Protein AF-A0A378UXZ5-F1 (afdb_monomer)

Secondary structure (DSSP, 8-state):
--------------------------TT---TT----HHHHHHHHHHHHH-SEEE-TTT--EEEEEEEETTEEEEEEHHHHHTT---EEEEHHHHHHHHHHHHHHSEEEHHHHHHTS--TTHHHHHHHHTTSTTEEEEEETTEEEEEPP--

Structure (mmCIF, N/CA/C/O backbone):
data_AF-A0A378UXZ5-F1
#
_entry.id   AF-A0A378UXZ5-F1
#
loop_
_atom_site.group_PDB
_atom_site.id
_atom_site.type_symbol
_atom_site.label_atom_id
_atom_site.label_alt_id
_atom_site.label_comp_id
_atom_site.label_asym_id
_atom_site.label_entity_id
_atom_site.label_seq_id
_atom_site.pdbx_PDB_ins_code
_atom_site.Cartn_x
_atom_site.Cartn_y
_atom_site.Cartn_z
_atom_site.occupancy
_atom_site.B_iso_or_equiv
_atom_site.auth_seq_id
_atom_site.auth_comp_id
_atom_site.auth_asym_id
_atom_site.auth_atom_id
_atom_site.pdbx_PDB_model_num
ATOM 1 N N . MET A 1 1 ? 65.016 -11.434 42.646 1.00 38.84 1 MET A N 1
ATOM 2 C CA . MET A 1 1 ? 63.703 -10.794 42.417 1.00 38.84 1 MET A CA 1
ATOM 3 C C . MET A 1 1 ? 62.681 -11.899 42.160 1.00 38.84 1 MET A C 1
ATOM 5 O O . MET A 1 1 ? 63.028 -12.834 41.453 1.00 38.84 1 MET A O 1
ATOM 9 N N . ALA A 1 2 ? 61.540 -11.830 42.860 1.00 32.22 2 ALA A N 1
ATOM 10 C CA . ALA A 1 2 ? 60.464 -12.829 43.066 1.00 32.22 2 ALA A CA 1
ATOM 11 C C . ALA A 1 2 ? 59.962 -13.537 41.780 1.00 32.22 2 ALA A C 1
ATOM 13 O O . ALA A 1 2 ? 59.983 -12.911 40.729 1.00 32.22 2 ALA A O 1
ATOM 14 N N . SER A 1 3 ? 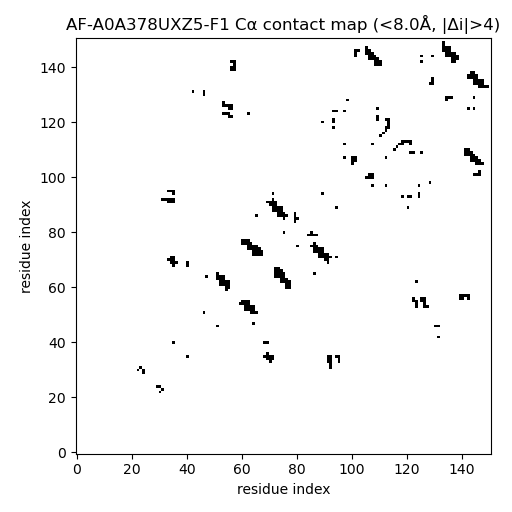59.655 -14.846 41.726 1.00 32.22 3 SER A N 1
ATOM 15 C CA . SER A 1 3 ? 58.693 -15.737 42.438 1.00 32.22 3 SER A CA 1
ATOM 16 C C . SER A 1 3 ? 57.228 -15.634 41.967 1.00 32.22 3 SER A C 1
ATOM 18 O O . SER A 1 3 ? 56.607 -14.602 42.195 1.00 32.22 3 SER A O 1
ATOM 20 N N . ALA A 1 4 ? 56.702 -16.720 41.369 1.00 36.97 4 ALA A N 1
ATOM 21 C CA . ALA A 1 4 ? 55.302 -17.216 41.377 1.00 36.97 4 ALA A CA 1
ATOM 22 C C . ALA A 1 4 ? 55.242 -18.495 40.492 1.00 36.97 4 ALA A C 1
ATOM 24 O O . ALA A 1 4 ? 55.629 -18.430 39.331 1.00 36.97 4 ALA A O 1
ATOM 25 N N . ILE A 1 5 ? 55.085 -19.728 41.000 1.00 39.22 5 ILE A N 1
ATOM 26 C CA . ILE A 1 5 ? 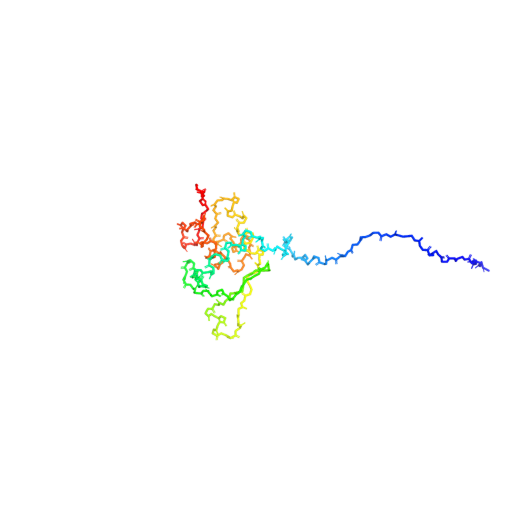53.935 -20.436 41.618 1.00 39.22 5 ILE A CA 1
ATOM 27 C C . ILE A 1 5 ? 52.899 -20.967 40.601 1.00 39.22 5 ILE A C 1
ATOM 29 O O . ILE A 1 5 ? 52.253 -20.216 39.881 1.00 39.22 5 ILE A O 1
ATOM 33 N N . LEU A 1 6 ? 52.762 -22.301 40.622 1.00 38.47 6 LEU A N 1
ATOM 34 C CA . LEU A 1 6 ? 51.744 -23.169 40.017 1.00 38.47 6 LEU A CA 1
ATOM 35 C C . LEU A 1 6 ? 50.317 -22.843 40.478 1.00 38.47 6 LEU A C 1
ATOM 37 O O . LEU A 1 6 ? 50.092 -22.715 41.679 1.00 38.47 6 LEU A O 1
ATOM 41 N N . SER A 1 7 ? 49.352 -22.853 39.554 1.00 33.72 7 SER A N 1
ATOM 42 C CA . SER A 1 7 ? 47.960 -23.356 39.695 1.00 33.72 7 SER A CA 1
ATOM 43 C C . SER A 1 7 ? 47.226 -23.003 38.392 1.00 33.72 7 SER A C 1
ATOM 45 O O . SER A 1 7 ? 47.289 -21.872 37.936 1.00 33.72 7 SER A O 1
ATOM 47 N N . GLY A 1 8 ? 46.712 -23.952 37.615 1.00 29.47 8 GLY A N 1
ATOM 48 C CA . GLY A 1 8 ? 45.477 -24.677 37.904 1.00 29.47 8 GLY A CA 1
ATOM 49 C C . GLY A 1 8 ? 44.391 -24.130 36.972 1.00 29.47 8 GLY A C 1
ATOM 50 O O . GLY A 1 8 ? 43.828 -23.077 37.246 1.00 29.47 8 GLY A O 1
ATOM 51 N N . TRP A 1 9 ? 44.150 -24.804 35.844 1.00 26.59 9 TRP A N 1
ATOM 52 C CA . TRP A 1 9 ? 42.975 -24.546 35.007 1.00 26.59 9 TRP A CA 1
ATOM 53 C C . TRP A 1 9 ? 41.735 -25.048 35.756 1.00 26.59 9 TRP A C 1
ATOM 55 O O . TRP A 1 9 ? 41.743 -26.209 36.168 1.00 26.59 9 TRP A O 1
ATOM 65 N N . PRO A 1 10 ? 40.679 -24.241 35.934 1.00 32.25 10 PRO A N 1
ATOM 66 C CA . PRO A 1 10 ? 39.370 -24.772 36.254 1.00 32.25 10 PRO A CA 1
ATOM 67 C C . PRO A 1 10 ? 38.644 -25.112 34.947 1.00 32.25 10 PRO A C 1
ATOM 69 O O . PRO A 1 10 ? 38.293 -24.223 34.169 1.00 32.25 10 PRO A O 1
ATOM 72 N N . GLU A 1 11 ? 38.438 -26.408 34.717 1.00 40.94 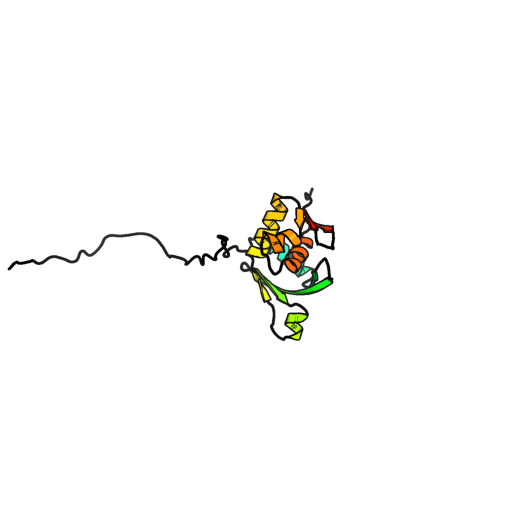11 GLU A N 1
ATOM 73 C CA . GLU A 1 11 ? 37.274 -26.895 33.977 1.00 40.94 11 GLU A CA 1
ATOM 74 C C . GLU A 1 11 ? 36.001 -26.579 34.783 1.00 40.94 11 GLU A C 1
ATOM 76 O O . GLU A 1 11 ? 35.989 -26.655 36.011 1.00 40.94 11 GLU A O 1
ATOM 81 N N . ASP A 1 12 ? 34.956 -26.227 34.034 1.00 38.94 12 ASP A N 1
ATOM 82 C CA . ASP A 1 12 ? 33.545 -26.090 34.401 1.00 38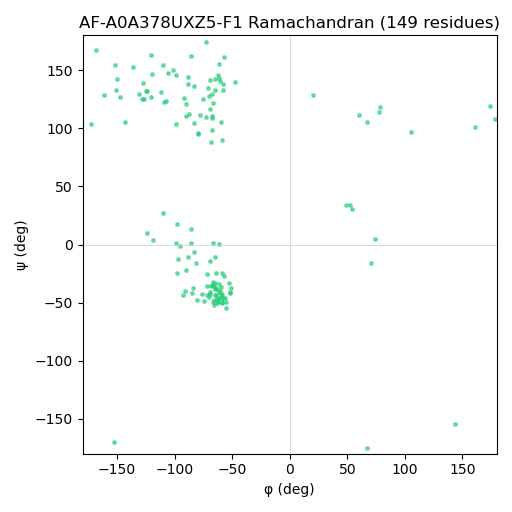.94 12 ASP A CA 1
ATOM 83 C C . ASP A 1 12 ? 33.123 -24.978 35.375 1.00 38.94 12 ASP A C 1
ATOM 85 O O . ASP A 1 12 ? 33.226 -25.102 36.592 1.00 38.94 12 ASP A O 1
ATOM 89 N N . SER A 1 13 ? 32.488 -23.929 34.820 1.00 36.28 13 SER A N 1
ATOM 90 C CA . SER A 1 13 ? 31.234 -23.340 35.343 1.00 36.28 13 SER A CA 1
ATOM 91 C C . SER A 1 13 ? 30.644 -22.274 34.395 1.00 36.28 13 SER A C 1
ATOM 93 O O . SER A 1 13 ? 31.128 -21.152 34.311 1.00 36.28 13 SER A O 1
ATOM 95 N N . GLN A 1 14 ? 29.587 -22.684 33.686 1.00 39.88 14 GLN A N 1
ATOM 96 C CA . GLN A 1 14 ? 28.424 -21.943 33.156 1.00 39.88 14 GLN A CA 1
ATOM 97 C C . GLN A 1 14 ? 28.469 -20.404 32.972 1.00 39.88 14 GLN A C 1
ATOM 99 O O . GLN A 1 14 ? 28.525 -19.654 33.944 1.00 39.88 14 GLN A O 1
ATOM 104 N N . CYS A 1 15 ? 28.109 -19.932 31.769 1.00 26.25 15 CYS A N 1
ATOM 105 C CA . CYS A 1 15 ? 27.228 -18.762 31.644 1.00 26.25 15 CYS A CA 1
ATOM 106 C C . CYS A 1 15 ? 26.367 -18.776 30.368 1.00 26.25 15 CYS A C 1
ATOM 108 O O . CYS A 1 15 ? 26.802 -19.074 29.259 1.00 26.25 15 CYS A O 1
ATOM 110 N N . HIS A 1 16 ? 25.092 -18.496 30.620 1.00 27.94 16 HIS A N 1
ATOM 111 C CA . HIS A 1 16 ? 23.969 -18.327 29.713 1.00 27.94 16 HIS A CA 1
ATOM 112 C C . HIS A 1 16 ? 24.207 -17.236 28.652 1.00 27.94 16 HIS A C 1
ATOM 114 O O . HIS A 1 16 ? 24.999 -16.324 28.865 1.00 27.94 16 HIS A O 1
ATOM 120 N N . SER A 1 17 ? 23.397 -17.319 27.589 1.00 35.84 17 SER A N 1
ATOM 121 C CA . SER A 1 17 ? 22.864 -16.200 26.790 1.00 35.84 17 SER A CA 1
ATOM 122 C C . SER A 1 17 ? 23.855 -15.268 26.079 1.00 35.84 17 SER A C 1
ATOM 124 O O . SER A 1 17 ? 24.519 -14.441 26.686 1.00 35.84 17 SER A O 1
ATOM 126 N N . ASP A 1 18 ? 23.871 -15.336 24.748 1.00 28.75 18 ASP A N 1
ATOM 127 C CA . ASP A 1 18 ? 23.322 -14.268 23.897 1.00 28.75 18 ASP A CA 1
ATOM 128 C C . ASP A 1 18 ? 23.885 -14.399 22.487 1.00 28.75 18 ASP A C 1
ATOM 130 O O . ASP A 1 18 ? 24.998 -13.979 22.159 1.00 28.75 18 ASP A O 1
ATOM 134 N N . ARG A 1 19 ? 23.061 -14.960 21.601 1.00 31.98 19 ARG A N 1
ATOM 135 C CA . ARG A 1 19 ? 23.267 -14.847 20.163 1.00 31.98 19 ARG A CA 1
ATOM 136 C C . ARG A 1 19 ? 23.022 -13.373 19.822 1.00 31.98 19 ARG A C 1
ATOM 138 O O . ARG A 1 19 ? 21.891 -12.983 19.554 1.00 31.98 19 ARG A O 1
ATOM 145 N N . LYS A 1 20 ? 24.069 -12.540 19.903 1.00 29.02 20 LYS A N 1
ATOM 146 C CA . LYS A 1 20 ? 24.048 -11.131 19.483 1.00 29.02 20 LYS A CA 1
ATOM 147 C C . LYS A 1 20 ? 23.683 -11.070 18.004 1.00 29.02 20 LYS A C 1
ATOM 149 O O . LYS A 1 20 ? 24.547 -11.097 17.134 1.00 29.02 20 LYS A O 1
ATOM 154 N N . VAL A 1 21 ? 22.388 -10.986 17.721 1.00 32.16 21 VAL A N 1
ATOM 155 C CA . VAL A 1 21 ? 21.901 -10.552 16.422 1.00 32.16 21 VAL A CA 1
ATOM 156 C C . VAL A 1 21 ? 22.286 -9.086 16.323 1.00 32.16 21 VAL A C 1
ATOM 158 O O . VAL A 1 21 ? 21.755 -8.254 17.056 1.00 32.16 21 VAL A O 1
ATOM 161 N N . TRP A 1 22 ? 23.229 -8.759 15.447 1.00 32.59 22 TRP A N 1
ATOM 162 C CA . TRP A 1 22 ? 23.585 -7.374 15.179 1.00 32.59 22 TRP A CA 1
ATOM 163 C C . TRP A 1 22 ? 22.332 -6.648 14.674 1.00 32.59 22 TRP A C 1
ATOM 165 O O . TRP A 1 22 ? 21.825 -6.894 13.579 1.00 32.59 22 TRP A O 1
ATOM 175 N N . ALA A 1 23 ? 21.736 -5.824 15.532 1.00 34.69 23 ALA A N 1
ATOM 176 C CA . ALA A 1 23 ? 20.766 -4.836 15.110 1.00 34.69 23 ALA A CA 1
ATOM 177 C C . ALA A 1 23 ? 21.564 -3.745 14.401 1.00 34.69 23 ALA A C 1
ATOM 179 O O . ALA A 1 23 ? 22.354 -3.042 15.028 1.00 34.69 23 ALA A O 1
ATOM 180 N N . VAL A 1 24 ? 21.412 -3.659 13.082 1.00 38.91 24 VAL A N 1
ATOM 181 C CA . VAL A 1 24 ? 21.938 -2.534 12.316 1.00 38.91 24 VAL A CA 1
ATOM 182 C C . VAL A 1 24 ? 21.124 -1.310 12.729 1.00 38.91 24 VAL A C 1
ATOM 184 O O . VAL A 1 24 ? 19.989 -1.128 12.297 1.00 38.91 24 VAL A O 1
ATOM 187 N N . THR A 1 25 ? 21.674 -0.507 13.634 1.00 36.00 25 THR A N 1
ATOM 188 C CA . THR A 1 25 ? 21.099 0.771 14.044 1.00 36.00 25 THR A CA 1
ATOM 189 C C . THR A 1 25 ? 21.518 1.834 13.031 1.00 36.00 25 THR A C 1
ATOM 191 O O . THR A 1 25 ? 22.664 2.280 12.997 1.00 36.00 25 THR A O 1
ATOM 194 N N . HIS A 1 26 ? 20.589 2.230 12.159 1.00 47.31 26 HIS A N 1
ATOM 195 C CA . HIS A 1 26 ? 20.755 3.416 11.321 1.00 47.31 26 HIS A CA 1
ATOM 196 C C . HIS A 1 26 ? 20.295 4.682 12.070 1.00 47.31 26 HIS A C 1
ATOM 198 O O . HIS A 1 26 ? 19.624 4.625 13.099 1.00 47.31 26 HIS A O 1
ATOM 204 N N . ARG A 1 27 ? 20.737 5.835 11.557 1.00 41.12 27 ARG A N 1
ATOM 205 C CA . ARG A 1 27 ? 20.872 7.154 12.211 1.00 41.12 27 ARG A CA 1
ATOM 206 C C . ARG A 1 27 ? 19.581 7.805 12.749 1.00 41.12 27 ARG A C 1
ATOM 208 O O . ARG A 1 27 ? 19.662 8.910 13.270 1.00 41.12 27 ARG A O 1
ATOM 215 N N . ASP A 1 28 ? 18.423 7.165 12.617 1.00 51.81 28 ASP A N 1
ATOM 216 C CA . ASP A 1 28 ? 17.105 7.682 13.011 1.00 51.81 28 ASP A CA 1
ATOM 217 C C . ASP A 1 28 ? 16.394 6.847 14.094 1.00 51.81 28 ASP A C 1
ATOM 219 O O . ASP A 1 28 ? 15.260 7.154 14.452 1.00 51.81 28 ASP A O 1
ATOM 223 N N . GLY A 1 29 ? 17.046 5.808 14.630 1.00 46.84 29 GLY A N 1
ATOM 224 C CA . GLY A 1 29 ? 16.532 5.028 15.762 1.00 46.84 29 GLY A CA 1
ATOM 225 C C . GLY A 1 29 ? 15.375 4.079 15.432 1.00 46.84 29 GLY A C 1
ATOM 226 O O . GLY A 1 29 ? 14.851 3.440 16.342 1.00 46.84 29 GLY A O 1
ATOM 227 N N . ARG A 1 30 ? 14.983 3.941 14.158 1.00 54.00 30 ARG A N 1
ATOM 228 C CA . ARG A 1 30 ? 13.916 3.013 13.760 1.00 54.00 30 ARG A CA 1
ATOM 229 C C . ARG A 1 30 ? 14.453 1.600 13.587 1.00 54.00 30 ARG A C 1
ATOM 231 O O . ARG A 1 30 ? 15.513 1.382 13.004 1.00 54.00 30 ARG A O 1
ATOM 238 N N . ASN A 1 31 ? 13.712 0.621 14.098 1.00 53.97 31 ASN A N 1
ATOM 239 C CA . ASN A 1 31 ? 14.043 -0.785 13.924 1.00 53.97 31 ASN A CA 1
ATOM 240 C C . ASN A 1 31 ? 13.597 -1.246 12.527 1.00 53.97 31 ASN A C 1
ATOM 242 O O . ASN A 1 31 ? 12.452 -1.629 12.318 1.00 53.97 31 ASN A O 1
ATOM 246 N N . TYR A 1 32 ? 14.519 -1.221 11.564 1.00 59.84 32 TYR A N 1
ATOM 247 C CA . TYR A 1 32 ? 14.295 -1.667 10.181 1.00 59.84 32 TYR A CA 1
ATOM 248 C C . TYR A 1 32 ? 14.043 -3.180 10.037 1.00 59.84 32 TYR A C 1
ATOM 250 O O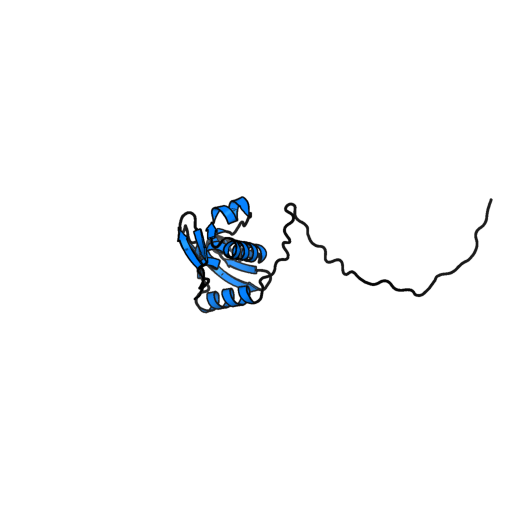 . TYR A 1 32 ? 13.885 -3.657 8.917 1.00 59.84 32 TYR A O 1
ATOM 258 N N . LYS A 1 33 ? 14.014 -3.935 11.145 1.00 67.88 33 LYS A N 1
ATOM 259 C CA . LYS A 1 33 ? 13.654 -5.361 11.178 1.00 67.88 33 LYS A CA 1
ATOM 260 C C . LYS A 1 33 ? 12.149 -5.611 11.290 1.00 67.88 33 LYS A C 1
ATOM 262 O O . LYS A 1 33 ? 11.766 -6.721 11.633 1.00 67.88 33 LYS A O 1
ATOM 267 N N . ALA A 1 34 ? 11.308 -4.599 11.086 1.00 85.50 34 ALA A N 1
ATOM 268 C CA . ALA A 1 34 ? 9.874 -4.839 11.029 1.00 85.50 34 ALA A CA 1
ATOM 269 C C . ALA A 1 34 ? 9.574 -5.848 9.913 1.00 85.50 34 ALA A C 1
ATOM 271 O O . ALA A 1 34 ? 10.101 -5.724 8.805 1.00 85.50 34 ALA A O 1
ATOM 272 N N . GLU A 1 35 ? 8.748 -6.832 10.238 1.00 94.75 35 GLU A N 1
ATOM 273 C CA . GLU A 1 35 ? 8.234 -7.836 9.316 1.00 94.75 35 GLU A CA 1
ATOM 274 C C . GLU A 1 35 ? 6.742 -7.588 9.106 1.00 94.75 35 GLU A C 1
ATOM 276 O O . GLU A 1 35 ? 6.080 -7.013 9.971 1.00 94.75 35 GLU A O 1
ATOM 281 N N . LEU A 1 36 ? 6.215 -8.018 7.962 1.00 96.19 36 LEU A N 1
ATOM 282 C CA . LEU A 1 36 ? 4.772 -8.110 7.783 1.00 96.19 36 LEU A CA 1
ATOM 283 C C . LEU A 1 36 ? 4.243 -9.204 8.718 1.00 96.19 36 LEU A C 1
ATOM 285 O O . LEU A 1 36 ? 4.696 -10.356 8.664 1.00 96.19 36 LEU A O 1
ATOM 289 N N . ASP A 1 37 ? 3.318 -8.820 9.593 1.00 95.88 37 ASP A N 1
ATOM 290 C CA . ASP A 1 37 ? 2.585 -9.762 10.426 1.00 95.88 37 ASP A CA 1
ATOM 291 C C . ASP A 1 37 ? 1.566 -10.550 9.591 1.00 95.88 37 ASP A C 1
ATOM 293 O O . ASP A 1 37 ? 1.405 -10.337 8.386 1.00 95.88 37 ASP A O 1
ATOM 297 N N . ASP A 1 38 ? 0.919 -11.524 10.224 1.00 97.38 38 ASP A N 1
ATOM 298 C CA . ASP A 1 38 ? 0.018 -12.430 9.515 1.00 97.38 38 ASP A CA 1
ATOM 299 C C . ASP A 1 38 ? -1.226 -11.696 8.974 1.00 97.38 38 ASP A C 1
ATOM 301 O O . ASP A 1 38 ? -1.678 -12.030 7.882 1.00 97.38 38 ASP A O 1
ATOM 305 N N . ASP A 1 39 ? -1.709 -10.647 9.658 1.00 96.44 39 ASP A N 1
ATOM 306 C CA . ASP A 1 39 ? -2.835 -9.814 9.195 1.00 96.44 39 ASP A CA 1
ATOM 307 C C . ASP A 1 39 ? -2.471 -9.029 7.925 1.00 96.44 39 ASP A C 1
ATOM 309 O O . ASP A 1 39 ? -3.186 -9.085 6.922 1.00 96.44 39 ASP A O 1
ATOM 313 N N . LEU A 1 40 ? -1.322 -8.343 7.909 1.00 97.44 40 LEU A N 1
ATOM 314 C CA . LEU A 1 40 ? -0.863 -7.622 6.720 1.00 97.44 40 LEU A CA 1
ATOM 315 C C . LEU A 1 40 ? -0.559 -8.567 5.554 1.00 97.44 40 LEU A C 1
ATOM 317 O O . LEU A 1 40 ? -0.852 -8.229 4.405 1.00 97.44 40 LEU A O 1
ATOM 321 N N . LEU A 1 41 ? 0.014 -9.743 5.825 1.00 97.50 41 LEU A N 1
ATOM 322 C CA . LEU A 1 41 ? 0.247 -10.755 4.795 1.00 97.50 41 LEU A CA 1
ATOM 323 C C . LEU A 1 41 ? -1.061 -11.277 4.202 1.00 97.50 41 LEU A C 1
ATOM 325 O O . LEU A 1 41 ? -1.148 -11.414 2.981 1.00 97.50 41 LEU A O 1
ATOM 329 N N . GLU A 1 42 ? -2.070 -11.550 5.028 1.00 97.25 42 GLU A N 1
ATOM 330 C CA . GLU A 1 42 ? -3.387 -11.994 4.569 1.00 97.25 42 GLU A CA 1
ATOM 331 C C . GLU A 1 42 ? -4.049 -10.921 3.699 1.00 97.25 42 GLU A C 1
ATOM 333 O O . GLU A 1 42 ? -4.444 -11.204 2.569 1.00 97.25 42 GLU A O 1
ATOM 338 N N . ARG A 1 43 ? -4.046 -9.658 4.139 1.00 97.19 43 ARG A N 1
ATOM 339 C CA . ARG A 1 43 ? -4.584 -8.533 3.354 1.00 97.19 43 ARG A CA 1
ATOM 340 C C . ARG A 1 43 ? -3.897 -8.376 1.999 1.00 97.19 43 ARG A C 1
ATOM 342 O O . ARG A 1 43 ? -4.568 -8.215 0.984 1.00 97.19 43 ARG A O 1
ATOM 349 N N . ILE A 1 44 ? -2.564 -8.433 1.962 1.00 97.25 44 ILE A N 1
ATOM 350 C CA . ILE A 1 44 ? -1.802 -8.352 0.703 1.00 97.25 44 ILE A CA 1
ATOM 351 C C . ILE A 1 44 ? -2.082 -9.573 -0.180 1.00 97.25 44 ILE A C 1
ATOM 353 O O . ILE A 1 44 ? -2.180 -9.435 -1.399 1.00 97.25 44 ILE A O 1
ATOM 357 N N . THR A 1 45 ? -2.265 -10.750 0.421 1.00 97.44 45 THR A N 1
ATOM 358 C CA . THR A 1 45 ? -2.648 -11.968 -0.299 1.00 97.44 45 THR A CA 1
ATOM 359 C C . THR A 1 45 ? -4.003 -11.812 -0.981 1.00 97.44 45 THR A C 1
ATOM 361 O O . THR A 1 45 ? -4.108 -12.143 -2.160 1.00 97.44 45 THR A O 1
ATOM 364 N N . GLU A 1 46 ? -5.015 -11.282 -0.291 1.00 95.56 46 GLU A N 1
ATOM 365 C CA . GLU A 1 46 ? -6.334 -11.037 -0.890 1.00 95.56 46 GLU A CA 1
ATOM 366 C C . GLU A 1 46 ? -6.265 -10.040 -2.053 1.00 95.56 46 GLU A C 1
ATOM 368 O O . GLU A 1 46 ? -6.830 -10.301 -3.110 1.00 95.56 46 GLU A O 1
ATOM 373 N N . ILE A 1 47 ? -5.479 -8.964 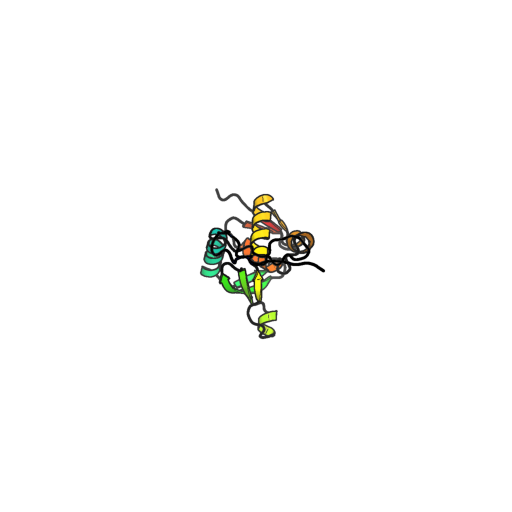-1.930 1.00 93.69 47 ILE A N 1
ATOM 374 C CA . ILE A 1 47 ? -5.281 -8.008 -3.034 1.00 93.69 47 ILE A CA 1
ATOM 375 C C . ILE A 1 47 ? -4.695 -8.700 -4.271 1.00 93.69 47 ILE A C 1
ATOM 377 O O . ILE A 1 47 ? -5.202 -8.544 -5.381 1.00 93.69 47 ILE A O 1
ATOM 381 N N . VAL A 1 48 ? -3.613 -9.464 -4.089 1.00 93.12 48 VAL A N 1
ATOM 382 C CA . VAL A 1 48 ? -2.871 -10.077 -5.202 1.00 93.12 48 VAL A CA 1
ATOM 383 C C . VAL A 1 48 ? -3.651 -11.224 -5.854 1.00 93.12 48 VAL A C 1
ATOM 385 O O . VAL A 1 48 ? -3.442 -11.492 -7.037 1.00 93.12 48 VAL A O 1
ATOM 388 N N . LYS A 1 49 ? -4.565 -11.884 -5.127 1.00 89.75 49 LYS A N 1
ATOM 389 C CA . LYS A 1 49 ? -5.483 -12.879 -5.710 1.00 89.75 49 LYS A CA 1
ATOM 390 C C . LYS A 1 49 ? -6.373 -12.270 -6.793 1.00 89.75 49 LYS A C 1
ATOM 392 O O . LYS A 1 49 ? -6.598 -12.922 -7.812 1.00 89.75 49 LYS A O 1
ATOM 397 N N . ASP A 1 50 ? -6.848 -11.047 -6.575 1.00 83.38 50 ASP A N 1
ATOM 398 C CA . ASP A 1 50 ? -7.759 -10.363 -7.493 1.00 83.38 50 ASP A CA 1
ATOM 399 C C . ASP A 1 50 ? -7.010 -9.634 -8.616 1.00 83.38 50 ASP A C 1
ATOM 401 O O . ASP A 1 50 ? -7.427 -9.675 -9.777 1.00 83.38 50 ASP A O 1
ATOM 405 N N . CYS A 1 51 ? -5.902 -8.959 -8.290 1.00 86.94 51 CYS A N 1
ATOM 406 C CA . CYS A 1 51 ? -5.075 -8.245 -9.260 1.00 86.94 51 CYS A CA 1
ATOM 407 C C . CYS A 1 51 ? -3.666 -7.974 -8.709 1.00 86.94 51 CYS A C 1
ATOM 409 O O . CYS A 1 51 ? -3.496 -7.356 -7.660 1.00 86.94 51 CYS A O 1
ATOM 411 N N . ASP A 1 52 ? -2.629 -8.339 -9.464 1.00 91.75 52 ASP A N 1
ATOM 412 C CA . ASP A 1 52 ? -1.228 -8.048 -9.131 1.00 91.75 52 ASP A CA 1
ATOM 413 C C . ASP A 1 52 ? -0.763 -6.657 -9.612 1.00 91.75 52 ASP A C 1
ATOM 415 O O . ASP A 1 52 ? 0.392 -6.268 -9.412 1.00 91.75 52 ASP A O 1
ATOM 419 N N . VAL A 1 53 ?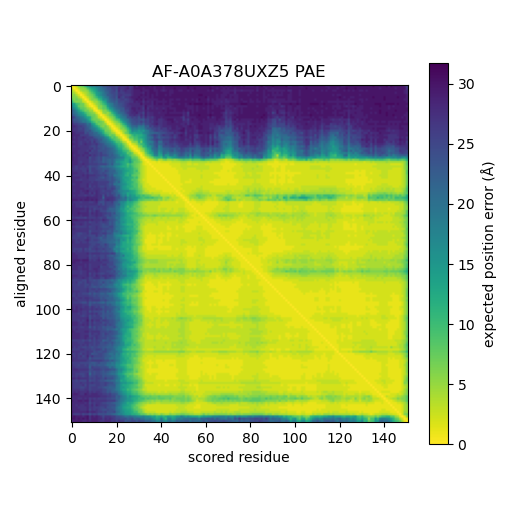 -1.654 -5.880 -10.235 1.00 96.88 53 VAL A N 1
ATOM 420 C CA . VAL A 1 53 ? -1.366 -4.554 -10.793 1.00 96.88 53 VAL A CA 1
ATOM 421 C C . VAL A 1 53 ? -2.026 -3.458 -9.965 1.00 96.88 53 VAL A C 1
ATOM 423 O O . VAL A 1 53 ? -3.246 -3.411 -9.837 1.00 96.88 53 VAL A O 1
ATOM 426 N N . ILE A 1 54 ? -1.216 -2.520 -9.467 1.00 96.25 54 ILE A N 1
ATOM 427 C CA . ILE A 1 54 ? -1.667 -1.366 -8.683 1.00 96.25 54 ILE A CA 1
ATOM 428 C C . ILE A 1 54 ? -1.140 -0.069 -9.300 1.00 96.25 54 ILE A C 1
ATOM 430 O O . ILE A 1 54 ? 0.067 0.146 -9.451 1.00 96.25 54 ILE A O 1
ATOM 434 N N . GLU A 1 55 ? -2.040 0.858 -9.604 1.00 97.12 55 GLU A N 1
ATOM 435 C CA . GLU A 1 55 ? -1.678 2.204 -10.043 1.00 97.12 55 GLU A CA 1
ATOM 436 C C . GLU A 1 55 ? -1.499 3.154 -8.856 1.00 97.12 55 GLU A C 1
ATOM 438 O O . GLU A 1 55 ? -2.304 3.179 -7.925 1.00 97.12 55 GLU A O 1
ATOM 443 N N . THR A 1 56 ? -0.472 4.007 -8.897 1.00 96.19 56 THR A N 1
ATOM 444 C CA . THR A 1 56 ? -0.346 5.086 -7.909 1.00 96.19 56 THR A CA 1
ATOM 445 C C . THR A 1 56 ? -1.538 6.040 -7.977 1.00 96.19 56 THR A C 1
ATOM 447 O O . THR A 1 56 ? -2.012 6.408 -9.051 1.00 96.19 56 THR A O 1
ATOM 450 N N . LEU A 1 57 ? -1.980 6.531 -6.820 1.00 96.25 57 LEU A N 1
ATOM 451 C CA . LEU A 1 57 ? -3.207 7.326 -6.719 1.00 96.25 57 LEU A CA 1
ATOM 452 C C . LEU A 1 57 ? -3.140 8.640 -7.517 1.00 96.25 57 LEU A C 1
ATOM 454 O O . LEU A 1 57 ? -4.020 8.919 -8.329 1.00 96.25 57 LEU A O 1
ATOM 458 N N . SER A 1 58 ? -2.065 9.418 -7.348 1.00 91.50 58 SER A N 1
ATOM 459 C CA . SER A 1 58 ? -1.964 10.769 -7.916 1.00 91.50 58 SER A CA 1
ATOM 460 C C . SER A 1 58 ? -1.684 10.808 -9.421 1.00 91.50 58 SER A C 1
ATOM 462 O O . SER A 1 58 ? -2.230 11.646 -10.133 1.00 91.50 58 SER A O 1
ATOM 464 N N . ASN A 1 59 ? -0.780 9.969 -9.927 1.00 91.94 59 ASN A N 1
ATOM 465 C CA . ASN A 1 59 ? -0.295 10.051 -11.312 1.00 91.94 59 ASN A CA 1
ATOM 466 C C . ASN A 1 59 ? -0.471 8.759 -12.110 1.00 91.94 59 ASN A C 1
ATOM 468 O O . ASN A 1 59 ? 0.063 8.683 -13.213 1.00 91.94 59 ASN A O 1
ATOM 472 N N . LYS A 1 60 ? -1.214 7.785 -11.566 1.00 94.94 60 LYS A N 1
ATOM 473 C CA . LYS A 1 60 ? -1.607 6.545 -12.247 1.00 94.94 60 LYS A CA 1
ATOM 474 C C . LYS A 1 60 ? -0.430 5.787 -12.860 1.00 94.94 60 LYS A C 1
ATOM 476 O O . LYS A 1 60 ? -0.539 5.175 -13.911 1.00 94.94 60 LYS A O 1
ATOM 481 N N . ARG A 1 61 ? 0.730 5.840 -12.201 1.00 94.75 61 ARG A N 1
ATOM 482 C CA . ARG A 1 61 ? 1.891 5.046 -12.605 1.00 94.75 61 ARG A CA 1
ATOM 483 C C . ARG A 1 61 ? 1.659 3.609 -12.188 1.00 94.75 61 ARG A C 1
ATOM 485 O O . ARG A 1 61 ? 1.433 3.349 -11.005 1.00 94.75 61 ARG A O 1
ATOM 492 N N . THR A 1 62 ? 1.763 2.704 -13.146 1.00 97.00 62 THR A N 1
ATOM 493 C CA . THR A 1 62 ? 1.554 1.277 -12.931 1.00 97.00 62 THR A CA 1
ATOM 494 C C . THR A 1 62 ? 2.693 0.656 -12.122 1.00 97.00 62 THR A C 1
ATOM 496 O O . THR A 1 62 ? 3.879 0.903 -12.376 1.00 97.00 62 THR A O 1
ATOM 499 N N . ASN A 1 63 ? 2.319 -0.163 -11.142 1.00 97.56 63 ASN A N 1
ATOM 500 C CA . ASN A 1 63 ? 3.202 -1.002 -10.348 1.00 97.56 63 ASN A CA 1
ATOM 501 C C . ASN A 1 63 ? 2.700 -2.445 -10.446 1.00 97.56 63 ASN A C 1
ATOM 503 O O . ASN A 1 63 ? 1.513 -2.683 -10.251 1.00 97.56 63 ASN A O 1
ATOM 507 N N . TRP A 1 64 ? 3.594 -3.389 -10.716 1.00 97.88 64 TRP A N 1
ATOM 508 C CA . TRP A 1 64 ? 3.286 -4.820 -10.730 1.00 97.88 64 TRP A CA 1
ATOM 509 C C . TRP A 1 64 ? 3.912 -5.473 -9.504 1.00 97.88 64 TRP A C 1
ATOM 511 O O . TRP A 1 64 ? 5.125 -5.361 -9.303 1.00 97.88 64 TRP A O 1
ATOM 521 N N . ILE A 1 65 ? 3.103 -6.136 -8.686 1.00 97.75 65 ILE A N 1
ATOM 522 C CA . ILE A 1 65 ? 3.573 -6.932 -7.556 1.00 97.75 65 ILE A CA 1
ATOM 523 C C . ILE A 1 65 ? 4.086 -8.261 -8.108 1.00 97.75 65 ILE A C 1
ATOM 525 O O . ILE A 1 65 ? 3.320 -9.076 -8.602 1.00 97.75 65 ILE A O 1
ATOM 529 N N . ALA A 1 66 ? 5.397 -8.478 -8.033 1.00 96.94 66 ALA A N 1
ATOM 530 C CA . ALA A 1 66 ? 6.021 -9.708 -8.517 1.00 96.94 66 ALA A CA 1
ATOM 531 C C . ALA A 1 66 ? 5.972 -10.831 -7.469 1.00 96.94 66 ALA A C 1
ATOM 533 O O . ALA A 1 66 ? 5.821 -12.001 -7.811 1.00 96.94 66 ALA A O 1
ATOM 534 N N . SER A 1 67 ? 6.142 -10.474 -6.195 1.00 97.44 67 SER A N 1
ATOM 535 C CA . SER A 1 67 ? 6.096 -11.382 -5.047 1.00 97.44 67 SER A CA 1
ATOM 536 C C . SER A 1 67 ? 6.043 -10.582 -3.745 1.00 97.44 67 SER A C 1
ATOM 538 O O . SER A 1 67 ? 6.324 -9.380 -3.730 1.00 97.44 67 SER A O 1
ATOM 540 N N . PHE A 1 68 ? 5.735 -11.244 -2.634 1.00 98.19 68 PHE A N 1
ATOM 541 C CA . PHE A 1 68 ? 5.842 -10.677 -1.292 1.00 98.19 68 PHE A CA 1
ATOM 542 C C . PHE A 1 68 ? 6.111 -11.777 -0.262 1.00 98.19 68 PHE A C 1
ATOM 544 O O . PHE A 1 68 ? 5.781 -12.941 -0.484 1.00 98.19 68 PHE A O 1
ATOM 551 N N . ASP A 1 69 ? 6.739 -11.399 0.846 1.00 96.81 69 ASP A N 1
ATOM 552 C CA . ASP A 1 69 ? 6.978 -12.237 2.022 1.00 96.81 69 ASP A CA 1
ATOM 553 C C . ASP A 1 69 ? 7.073 -11.350 3.279 1.00 96.81 69 ASP A C 1
ATOM 555 O O . ASP A 1 69 ? 6.786 -10.153 3.230 1.00 96.81 69 ASP A O 1
ATOM 559 N N . ARG A 1 70 ? 7.499 -11.910 4.418 1.00 96.69 70 ARG A N 1
ATOM 560 C CA . ARG A 1 70 ? 7.646 -11.158 5.678 1.00 96.69 70 ARG A CA 1
ATOM 561 C C . ARG A 1 70 ? 8.574 -9.944 5.574 1.00 96.69 70 ARG A C 1
ATOM 563 O O . ARG A 1 70 ? 8.389 -8.990 6.322 1.00 96.69 70 ARG A O 1
ATOM 570 N N . ALA A 1 71 ? 9.549 -9.944 4.669 1.00 96.19 71 ALA A N 1
ATOM 571 C CA . ALA A 1 71 ? 10.498 -8.848 4.504 1.00 96.19 71 ALA A CA 1
ATOM 572 C C . ALA A 1 71 ? 9.939 -7.684 3.670 1.00 96.19 71 ALA A C 1
ATOM 574 O O . ALA A 1 71 ? 10.498 -6.581 3.719 1.00 96.19 71 ALA A O 1
ATOM 575 N N . GLY A 1 72 ? 8.848 -7.890 2.927 1.00 97.19 72 GLY A N 1
ATOM 576 C CA . GLY A 1 72 ? 8.148 -6.837 2.197 1.00 97.19 72 GLY A CA 1
ATOM 577 C C . GLY A 1 72 ? 7.594 -7.283 0.847 1.00 97.19 72 GLY A C 1
ATOM 578 O O . GLY A 1 72 ? 7.296 -8.453 0.620 1.00 97.19 72 GLY A O 1
ATOM 579 N N . VAL A 1 73 ? 7.441 -6.317 -0.061 1.00 98.19 73 VAL A N 1
ATOM 580 C CA . VAL A 1 73 ? 6.798 -6.520 -1.367 1.00 98.19 73 VAL A CA 1
ATOM 581 C C . VAL A 1 73 ? 7.772 -6.178 -2.489 1.00 98.19 73 VAL A C 1
ATOM 583 O O . VAL A 1 73 ? 8.333 -5.081 -2.526 1.00 98.19 73 VAL A O 1
ATOM 586 N N . TRP A 1 74 ? 7.966 -7.092 -3.436 1.00 98.12 74 TRP A N 1
ATOM 587 C CA . TRP A 1 74 ? 8.775 -6.866 -4.629 1.00 98.12 74 TRP A CA 1
ATOM 588 C C . TRP A 1 74 ? 7.910 -6.311 -5.744 1.00 98.12 74 TRP A C 1
ATOM 590 O O . TRP A 1 74 ? 6.945 -6.933 -6.182 1.00 98.12 74 TRP A O 1
ATOM 600 N N . VAL A 1 75 ? 8.286 -5.127 -6.219 1.00 97.75 75 VAL A N 1
ATOM 601 C CA . VAL A 1 75 ? 7.453 -4.340 -7.123 1.00 97.75 75 VAL A CA 1
ATOM 602 C C . VAL A 1 75 ? 8.241 -3.928 -8.351 1.00 97.75 75 VAL A C 1
ATOM 604 O O . VAL A 1 75 ? 9.280 -3.262 -8.250 1.00 97.75 75 VAL A O 1
ATOM 607 N N . GLU A 1 76 ? 7.714 -4.251 -9.523 1.00 97.25 76 GLU A N 1
ATOM 608 C CA . GLU A 1 76 ? 8.159 -3.676 -10.782 1.00 97.25 76 GLU A CA 1
ATOM 609 C C . GLU A 1 76 ? 7.402 -2.392 -11.098 1.00 97.25 76 GLU A C 1
ATOM 611 O O . GLU A 1 76 ? 6.213 -2.251 -10.844 1.00 97.25 76 GLU A O 1
ATOM 616 N N . THR A 1 77 ? 8.110 -1.448 -11.699 1.00 95.31 77 THR A N 1
ATOM 617 C CA . THR A 1 77 ? 7.555 -0.207 -12.239 1.00 95.31 77 THR A CA 1
ATOM 618 C C . THR A 1 77 ? 7.863 -0.160 -13.726 1.00 95.31 77 THR A C 1
ATOM 620 O O . THR A 1 77 ? 8.797 -0.823 -14.185 1.00 95.31 77 THR A O 1
ATOM 623 N N . GLU A 1 78 ? 7.172 0.694 -14.479 1.00 94.06 78 GLU A N 1
ATOM 624 C CA . GLU A 1 78 ? 7.500 0.919 -15.897 1.00 94.06 78 GLU A CA 1
ATOM 625 C C . GLU A 1 78 ? 8.990 1.242 -16.073 1.00 94.06 78 GLU A C 1
ATOM 627 O O . GLU A 1 78 ? 9.670 0.715 -16.952 1.00 94.06 78 GLU A O 1
ATOM 632 N N . ARG A 1 79 ? 9.534 2.052 -15.155 1.00 92.19 79 ARG A N 1
ATOM 633 C CA . ARG A 1 79 ? 10.946 2.433 -15.135 1.00 92.19 79 ARG A CA 1
ATOM 634 C C . ARG A 1 79 ? 11.880 1.250 -14.883 1.00 92.19 79 ARG A C 1
ATOM 636 O O . ARG A 1 79 ? 12.936 1.199 -15.510 1.00 92.19 79 ARG A O 1
ATOM 643 N N . SER A 1 80 ? 11.566 0.355 -13.944 1.00 92.75 80 SER A N 1
ATOM 644 C CA . SER A 1 80 ? 12.439 -0.793 -13.658 1.00 92.75 80 SER A CA 1
ATOM 645 C C . SER A 1 80 ? 12.381 -1.828 -14.780 1.00 92.75 80 SER A C 1
ATOM 647 O O . SER A 1 80 ? 13.431 -2.353 -15.146 1.00 92.75 80 SER A O 1
ATOM 649 N N . ARG A 1 81 ? 11.209 -2.025 -15.404 1.00 93.88 81 ARG A N 1
ATOM 650 C CA . ARG A 1 81 ? 11.045 -2.860 -16.607 1.00 93.88 81 ARG A CA 1
ATOM 651 C C . ARG A 1 81 ? 11.828 -2.318 -17.793 1.00 93.88 81 ARG A C 1
ATOM 653 O O . ARG A 1 81 ? 12.638 -3.037 -18.366 1.00 93.88 81 ARG A O 1
ATOM 660 N N . ALA A 1 82 ? 11.680 -1.027 -18.096 1.00 93.88 82 ALA A N 1
ATOM 661 C CA . ALA A 1 82 ? 12.412 -0.374 -19.183 1.00 93.88 82 ALA A CA 1
ATOM 662 C C . ALA A 1 82 ? 13.940 -0.449 -19.013 1.00 93.88 82 ALA A C 1
ATOM 664 O O . ALA A 1 82 ? 14.681 -0.352 -19.986 1.00 93.88 82 ALA A O 1
ATOM 665 N N . ARG A 1 83 ? 14.419 -0.609 -17.775 1.00 95.00 83 ARG A N 1
ATOM 666 C CA . ARG A 1 83 ? 15.845 -0.725 -17.442 1.00 95.00 83 ARG A CA 1
ATOM 667 C C . ARG A 1 83 ? 16.318 -2.164 -17.238 1.00 95.00 83 ARG A C 1
ATOM 669 O O . ARG A 1 83 ? 17.479 -2.336 -16.886 1.00 95.00 83 ARG A O 1
ATOM 676 N N . ALA A 1 84 ? 15.444 -3.161 -17.392 1.00 93.69 84 ALA A N 1
ATOM 677 C CA . ALA A 1 84 ? 15.719 -4.558 -17.049 1.00 93.69 84 ALA A CA 1
ATOM 678 C C . ALA A 1 84 ? 16.325 -4.731 -15.637 1.00 93.69 84 ALA A C 1
ATOM 680 O O . ALA A 1 84 ? 17.158 -5.601 -15.401 1.00 93.69 84 ALA A O 1
ATOM 681 N N . ALA A 1 85 ? 15.915 -3.884 -14.686 1.00 93.31 85 ALA A N 1
ATOM 682 C CA . ALA A 1 85 ? 16.430 -3.896 -13.315 1.00 93.31 85 ALA A CA 1
ATOM 683 C C . ALA A 1 85 ? 15.727 -4.932 -12.417 1.00 93.31 85 ALA A C 1
ATOM 685 O O . ALA A 1 85 ? 16.111 -5.100 -11.262 1.00 93.31 85 ALA A O 1
ATOM 686 N N . GLY A 1 86 ? 14.679 -5.580 -12.936 1.00 94.94 86 GLY A N 1
ATOM 687 C CA . GLY A 1 86 ? 13.813 -6.493 -12.195 1.00 94.94 86 GLY A CA 1
ATOM 688 C C . GLY A 1 86 ? 12.974 -5.814 -11.100 1.00 94.94 86 GLY A C 1
ATOM 689 O O . GLY A 1 86 ? 12.993 -4.577 -10.957 1.00 94.94 86 GLY A O 1
ATOM 690 N N . PRO A 1 87 ? 12.231 -6.614 -10.314 1.00 96.62 87 PRO A N 1
ATOM 691 C CA . PRO A 1 87 ? 11.452 -6.140 -9.177 1.00 96.62 87 PRO A CA 1
ATOM 692 C C . PRO A 1 87 ? 12.328 -5.484 -8.111 1.00 96.62 87 PRO A C 1
ATOM 694 O O . PRO A 1 87 ? 13.428 -5.940 -7.807 1.00 96.62 87 PRO A O 1
ATOM 697 N N . GLN A 1 88 ? 11.826 -4.404 -7.521 1.00 96.75 88 GLN A N 1
ATOM 698 C CA . GLN A 1 88 ? 12.508 -3.661 -6.464 1.00 96.75 88 GLN A 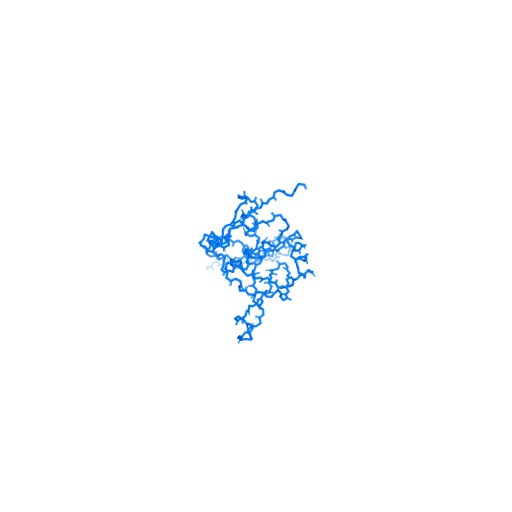CA 1
ATOM 699 C C . GLN A 1 88 ? 11.747 -3.830 -5.153 1.00 96.75 88 GLN A C 1
ATOM 701 O O . GLN A 1 88 ? 10.533 -3.622 -5.124 1.00 96.75 88 GLN A O 1
ATOM 706 N N . LEU A 1 89 ? 12.460 -4.158 -4.076 1.00 96.69 89 LEU A N 1
ATOM 707 C CA . LEU A 1 89 ? 11.863 -4.358 -2.758 1.00 96.69 89 LEU A CA 1
ATOM 708 C C . LEU A 1 89 ? 11.326 -3.038 -2.184 1.00 96.69 89 LEU A C 1
ATOM 710 O O . LEU A 1 89 ? 12.036 -2.031 -2.116 1.00 96.69 89 LEU A O 1
ATOM 714 N N . VAL A 1 90 ? 10.077 -3.074 -1.731 1.00 97.19 90 VAL A N 1
ATOM 715 C CA . VAL A 1 90 ? 9.483 -2.144 -0.773 1.00 97.19 90 VAL A CA 1
ATOM 716 C C . VAL A 1 90 ? 9.544 -2.838 0.591 1.00 97.19 90 VAL A C 1
ATOM 718 O O . VAL A 1 90 ? 8.776 -3.774 0.815 1.00 97.19 90 VAL A O 1
ATOM 721 N N . PRO A 1 91 ? 10.481 -2.446 1.477 1.00 96.88 91 PRO A N 1
ATOM 722 C CA . PRO A 1 91 ? 10.687 -3.140 2.745 1.00 96.88 91 PRO A CA 1
ATOM 723 C C . PRO A 1 91 ? 9.451 -3.090 3.647 1.00 96.88 91 PRO A C 1
ATOM 725 O O . PRO A 1 91 ? 8.776 -2.061 3.704 1.00 96.88 91 PRO A O 1
ATOM 728 N N . ALA A 1 92 ? 9.217 -4.159 4.408 1.00 97.00 92 ALA A N 1
ATOM 729 C CA . ALA A 1 92 ? 8.063 -4.321 5.290 1.00 97.00 92 ALA A CA 1
ATOM 730 C C . ALA A 1 92 ? 7.863 -3.141 6.247 1.00 97.00 92 ALA A C 1
ATOM 732 O O . ALA A 1 92 ? 6.746 -2.647 6.366 1.00 97.00 92 ALA A O 1
ATOM 733 N N . TRP A 1 93 ? 8.939 -2.602 6.835 1.00 96.00 93 TRP A N 1
ATOM 734 C CA . TRP A 1 93 ? 8.844 -1.448 7.738 1.00 96.00 93 TRP A CA 1
ATOM 735 C C . TRP A 1 93 ? 8.098 -0.255 7.128 1.00 96.00 93 TRP A C 1
ATOM 737 O O . TRP A 1 93 ? 7.418 0.454 7.860 1.00 96.00 93 TRP A O 1
ATOM 747 N N . MET A 1 94 ? 8.199 -0.030 5.808 1.00 97.44 94 MET A N 1
ATOM 748 C CA . MET A 1 94 ? 7.511 1.077 5.132 1.00 97.44 94 MET A CA 1
ATOM 749 C C . MET A 1 94 ? 5.994 0.893 5.133 1.00 97.44 94 MET A C 1
ATOM 751 O O . MET A 1 94 ? 5.263 1.876 5.197 1.00 97.44 94 MET A O 1
ATOM 755 N N . ILE A 1 95 ? 5.543 -0.355 5.023 1.00 98.00 95 ILE A N 1
ATOM 756 C CA . ILE A 1 95 ? 4.130 -0.730 4.989 1.00 98.00 95 ILE A CA 1
ATOM 757 C C . ILE A 1 95 ? 3.589 -0.750 6.416 1.00 98.00 95 ILE A C 1
ATOM 759 O O . ILE A 1 95 ? 2.578 -0.110 6.677 1.00 98.00 95 ILE A O 1
ATOM 763 N N . VAL A 1 96 ? 4.314 -1.396 7.337 1.00 97.06 96 VAL A N 1
ATOM 764 C CA . VAL A 1 96 ? 3.968 -1.479 8.764 1.00 97.06 96 VAL A CA 1
ATOM 765 C C . VAL A 1 96 ? 3.783 -0.085 9.351 1.00 97.06 96 VAL A C 1
ATOM 767 O O . VAL A 1 96 ? 2.699 0.235 9.820 1.00 97.06 96 VAL A O 1
ATOM 770 N N . VAL A 1 97 ? 4.782 0.794 9.222 1.00 96.19 97 VAL A N 1
ATOM 771 C CA . VAL A 1 97 ? 4.706 2.130 9.831 1.00 96.19 97 VAL A CA 1
ATOM 772 C C . VAL A 1 97 ? 3.591 2.985 9.217 1.00 96.19 97 VAL A C 1
ATOM 774 O O . VAL A 1 97 ? 2.983 3.804 9.901 1.00 96.19 97 VAL A O 1
ATOM 777 N N . ALA A 1 98 ? 3.312 2.813 7.921 1.00 97.75 98 ALA A N 1
ATOM 778 C CA . ALA A 1 98 ? 2.225 3.516 7.250 1.00 97.75 98 ALA A CA 1
ATOM 779 C C . ALA A 1 98 ? 0.859 3.015 7.736 1.00 97.75 98 ALA A C 1
ATOM 781 O O . ALA A 1 98 ? -0.029 3.823 7.998 1.00 97.75 98 ALA A O 1
ATOM 782 N N . TRP A 1 99 ? 0.707 1.698 7.884 1.00 97.81 99 TRP A N 1
ATOM 783 C CA . TRP A 1 99 ? -0.510 1.076 8.389 1.00 97.81 99 TRP A CA 1
ATOM 784 C C . TRP A 1 99 ? -0.781 1.436 9.850 1.00 97.81 99 TRP A C 1
ATOM 786 O O . TRP A 1 99 ? -1.884 1.875 10.167 1.00 97.81 99 TRP A O 1
ATOM 796 N N . GLU A 1 100 ? 0.231 1.338 10.714 1.00 96.19 100 GLU A N 1
ATOM 797 C CA . GLU A 1 100 ? 0.163 1.751 12.119 1.00 96.19 100 GLU A CA 1
ATOM 798 C C . GLU A 1 100 ? -0.273 3.212 12.228 1.00 96.19 100 GLU A C 1
ATOM 800 O O . GLU A 1 100 ? -1.250 3.518 12.906 1.00 96.19 100 GLU A O 1
ATOM 805 N N . ARG A 1 101 ? 0.372 4.110 11.472 1.00 96.31 101 ARG A N 1
ATOM 806 C CA . ARG A 1 101 ? 0.020 5.533 11.465 1.00 96.31 101 ARG A CA 1
ATOM 807 C C . ARG A 1 101 ? -1.423 5.777 11.026 1.00 96.31 101 ARG A C 1
ATOM 809 O O . ARG A 1 101 ? -2.114 6.587 11.641 1.00 96.31 101 ARG A O 1
ATOM 816 N N . LEU A 1 102 ? -1.880 5.091 9.979 1.00 97.56 102 LEU A N 1
ATOM 817 C CA . LEU A 1 102 ? -3.259 5.198 9.501 1.00 97.56 102 LEU A CA 1
ATOM 818 C C . LEU A 1 102 ? -4.256 4.665 10.541 1.00 97.56 102 LEU A C 1
ATOM 820 O O . LEU A 1 102 ? -5.323 5.243 10.726 1.00 97.56 102 LEU A O 1
ATOM 824 N N . CYS A 1 103 ? -3.900 3.596 11.251 1.00 96.06 103 CYS A N 1
ATOM 825 C CA . CYS A 1 103 ? -4.710 3.028 12.321 1.00 96.06 103 CYS A CA 1
ATOM 826 C C . CYS A 1 103 ? -4.789 3.936 13.556 1.00 96.06 103 CYS A C 1
ATOM 828 O O . CYS A 1 103 ? -5.865 4.064 14.133 1.00 96.06 103 CYS A O 1
ATOM 830 N N . GLU A 1 104 ? -3.679 4.562 13.948 1.00 95.50 104 GLU A N 1
ATOM 831 C CA . GLU A 1 104 ? -3.588 5.470 15.098 1.00 95.50 104 GLU A CA 1
ATOM 832 C C . GLU A 1 104 ? -4.330 6.790 14.859 1.00 95.50 104 GLU A C 1
ATOM 834 O O . GLU A 1 104 ? -5.073 7.253 15.723 1.00 95.50 104 GLU A O 1
ATOM 839 N N . ASN A 1 105 ? -4.143 7.395 13.682 1.00 95.31 105 ASN A N 1
ATOM 840 C CA . ASN A 1 105 ? -4.657 8.733 13.382 1.00 95.31 105 ASN A CA 1
ATOM 841 C C . ASN A 1 105 ? -5.993 8.728 12.629 1.00 95.31 105 ASN A C 1
ATOM 843 O O . ASN A 1 105 ? -6.589 9.788 12.435 1.00 95.31 105 ASN A O 1
ATOM 847 N N . GLY A 1 106 ? -6.419 7.575 12.111 1.00 97.19 106 GLY A N 1
ATOM 848 C CA . GLY A 1 106 ? -7.563 7.441 11.206 1.00 97.19 106 GLY A CA 1
ATOM 849 C C . GLY A 1 106 ? -7.325 8.010 9.803 1.00 97.19 106 GLY A C 1
ATOM 850 O O . GLY A 1 106 ? -8.058 7.672 8.882 1.00 97.19 106 GLY A O 1
ATOM 851 N N . THR A 1 107 ? -6.294 8.834 9.600 1.00 97.44 107 THR A N 1
ATOM 852 C CA . THR A 1 107 ? -5.933 9.422 8.304 1.00 97.44 107 THR A CA 1
ATOM 853 C C . THR A 1 107 ? -4.429 9.352 8.062 1.00 97.44 107 THR A C 1
ATOM 855 O O . THR A 1 107 ? -3.635 9.329 9.004 1.00 97.44 107 THR A O 1
ATOM 858 N N . LEU A 1 108 ? -4.032 9.313 6.789 1.00 98.00 108 LEU A N 1
ATOM 859 C CA . LEU A 1 108 ? -2.631 9.282 6.372 1.00 98.00 108 LEU A CA 1
ATOM 860 C C . LEU A 1 108 ? -2.450 10.007 5.040 1.00 98.00 108 LEU A C 1
ATOM 862 O O . LEU A 1 108 ? -3.091 9.663 4.045 1.00 98.00 108 LEU A O 1
ATOM 866 N N . SER A 1 109 ? -1.531 10.973 4.983 1.00 97.06 109 SER A N 1
ATOM 867 C CA . SER A 1 109 ? -1.209 11.668 3.731 1.00 97.06 109 SER A CA 1
ATOM 868 C C . SER A 1 109 ? 0.088 11.167 3.092 1.00 97.06 109 SER A C 1
ATOM 870 O O . SER A 1 109 ? 1.051 10.791 3.763 1.00 97.06 109 SER A O 1
ATOM 872 N N . HIS A 1 110 ? 0.161 11.235 1.762 1.00 95.56 110 HIS A N 1
ATOM 873 C CA . HIS A 1 110 ? 1.394 10.959 1.023 1.00 95.56 110 HIS A CA 1
ATOM 874 C C . HIS A 1 110 ? 2.534 11.908 1.440 1.00 95.56 110 HIS A C 1
ATOM 876 O O . HIS A 1 110 ? 3.691 11.490 1.520 1.00 95.56 110 HIS A O 1
ATOM 882 N N . ILE A 1 111 ? 2.221 13.177 1.726 1.00 95.56 111 ILE A N 1
ATOM 883 C CA . ILE A 1 111 ? 3.213 14.174 2.152 1.00 95.56 111 ILE A CA 1
ATOM 884 C C . ILE A 1 111 ? 3.843 13.762 3.486 1.00 95.56 111 ILE A C 1
ATOM 886 O O . ILE A 1 111 ? 5.068 13.749 3.583 1.00 95.56 111 ILE A O 1
ATOM 890 N N . GLU A 1 112 ? 3.030 13.363 4.464 1.00 95.31 112 GLU A N 1
ATOM 891 C CA . GLU A 1 112 ? 3.492 12.882 5.772 1.00 95.31 112 GLU A CA 1
ATOM 892 C C . GLU A 1 112 ? 4.413 11.663 5.628 1.00 95.31 112 GLU A C 1
ATOM 894 O O . GLU A 1 112 ? 5.540 11.663 6.135 1.00 95.31 112 GLU A O 1
ATOM 899 N N . LEU A 1 113 ? 3.993 10.650 4.855 1.00 94.50 113 LEU A N 1
ATOM 900 C CA . LEU A 1 113 ? 4.815 9.461 4.614 1.00 94.50 113 LEU A CA 1
ATOM 901 C C . LEU A 1 113 ? 6.189 9.818 4.039 1.00 94.50 113 LEU A C 1
ATOM 903 O O . LEU A 1 113 ? 7.216 9.297 4.482 1.00 94.50 113 LEU A O 1
ATOM 907 N N . LEU A 1 114 ? 6.219 10.699 3.040 1.00 95.62 114 LEU A N 1
ATOM 908 C CA . LEU A 1 114 ? 7.448 11.043 2.338 1.00 95.62 114 LEU A CA 1
ATOM 909 C C . LEU A 1 114 ? 8.365 11.941 3.180 1.00 95.62 114 LEU A C 1
ATOM 911 O O . LEU A 1 114 ? 9.571 11.688 3.275 1.00 95.62 114 LEU A O 1
ATOM 915 N N . HIS A 1 115 ? 7.816 13.004 3.765 1.00 93.88 115 HIS A N 1
ATOM 916 C CA . HIS A 1 115 ? 8.607 14.067 4.378 1.00 93.88 115 HIS A CA 1
ATOM 917 C C . HIS A 1 115 ? 8.878 13.832 5.857 1.00 93.88 115 HIS A C 1
ATOM 919 O O . HIS A 1 115 ? 10.023 14.028 6.279 1.00 93.88 115 HIS A O 1
ATOM 925 N N . ASP A 1 116 ? 7.898 13.338 6.604 1.00 92.88 116 ASP A N 1
ATOM 926 C CA . ASP A 1 116 ? 8.013 13.179 8.054 1.00 92.88 116 ASP A CA 1
ATOM 927 C C . ASP A 1 116 ? 8.512 11.771 8.379 1.00 92.88 116 ASP A C 1
ATOM 929 O O . ASP A 1 116 ? 9.467 11.579 9.136 1.00 92.88 116 ASP A O 1
ATOM 933 N N . MET A 1 117 ? 7.955 10.773 7.692 1.00 92.56 117 MET A N 1
ATOM 934 C CA . MET A 1 117 ? 8.269 9.364 7.922 1.00 92.56 117 MET A CA 1
ATOM 935 C C . MET A 1 117 ? 9.343 8.822 6.971 1.00 92.56 117 MET A C 1
ATOM 937 O O . MET A 1 117 ? 9.766 7.683 7.126 1.00 92.56 117 MET A O 1
ATOM 941 N N . LYS A 1 118 ? 9.868 9.612 6.027 1.00 93.88 118 LYS A N 1
ATOM 942 C CA . LYS A 1 118 ? 10.973 9.212 5.123 1.00 93.88 118 LYS A CA 1
ATOM 943 C C . LYS A 1 118 ? 10.722 7.906 4.351 1.00 93.88 118 LYS A C 1
ATOM 945 O O . LYS A 1 118 ? 11.661 7.193 3.991 1.00 93.88 118 LYS A O 1
ATOM 950 N N . VAL A 1 119 ? 9.466 7.598 4.047 1.00 94.44 119 VAL A N 1
ATOM 951 C CA . VAL A 1 119 ? 9.077 6.428 3.257 1.00 94.44 119 VAL A CA 1
ATOM 952 C C . VAL A 1 119 ? 9.296 6.739 1.772 1.00 94.44 119 VAL A C 1
ATOM 954 O O . VAL A 1 119 ? 8.465 7.348 1.111 1.00 94.44 119 VAL A O 1
ATOM 957 N N . MET A 1 120 ? 10.440 6.335 1.210 1.00 89.56 120 MET A N 1
ATOM 958 C CA . MET A 1 120 ? 10.847 6.709 -0.164 1.00 89.56 120 MET A CA 1
ATOM 959 C C . MET A 1 120 ? 10.008 6.077 -1.290 1.00 89.56 120 MET A C 1
ATOM 961 O O . MET A 1 120 ? 10.076 6.515 -2.437 1.00 89.56 120 MET A O 1
ATOM 965 N N . ARG A 1 121 ? 9.205 5.052 -0.986 1.00 93.50 121 ARG A N 1
ATOM 966 C CA . ARG A 1 121 ? 8.236 4.426 -1.907 1.00 93.50 121 ARG A CA 1
ATOM 967 C C . ARG A 1 121 ? 6.791 4.732 -1.496 1.00 93.50 121 ARG A C 1
ATOM 969 O O . ARG A 1 121 ? 5.884 3.973 -1.826 1.00 93.50 121 ARG A O 1
ATOM 976 N N . SER A 1 122 ? 6.582 5.860 -0.819 1.00 96.06 122 SER A N 1
ATOM 977 C CA . SER A 1 122 ? 5.300 6.300 -0.257 1.00 96.06 122 SER A CA 1
ATOM 978 C C . SER A 1 122 ? 4.145 6.274 -1.256 1.00 96.06 122 SER A C 1
ATOM 980 O O . SER A 1 122 ? 3.051 5.868 -0.896 1.00 96.06 122 SER A O 1
ATOM 982 N N . ALA A 1 123 ? 4.379 6.624 -2.524 1.00 96.25 123 ALA A N 1
ATOM 983 C CA . ALA A 1 123 ? 3.332 6.591 -3.547 1.00 96.25 123 ALA A CA 1
ATOM 984 C C . ALA A 1 123 ? 2.784 5.174 -3.813 1.00 96.25 123 ALA A C 1
ATOM 986 O O . ALA A 1 123 ? 1.583 5.021 -4.018 1.00 96.25 123 ALA A O 1
ATOM 987 N N . PHE A 1 124 ? 3.649 4.152 -3.807 1.00 97.50 124 PHE A N 1
ATOM 988 C CA . PHE A 1 124 ? 3.217 2.755 -3.899 1.00 97.50 124 PHE A CA 1
ATOM 989 C C . PHE A 1 124 ? 2.555 2.313 -2.593 1.00 97.50 124 PHE A C 1
ATOM 991 O O . PHE A 1 124 ? 1.499 1.701 -2.638 1.00 97.50 124 PHE A O 1
ATOM 998 N N . VAL A 1 125 ? 3.132 2.674 -1.442 1.00 97.94 125 VAL A N 1
ATOM 999 C CA . VAL A 1 125 ? 2.571 2.322 -0.127 1.00 97.94 125 VAL A CA 1
ATOM 1000 C C . VAL A 1 125 ? 1.147 2.866 0.030 1.00 97.94 125 VAL A C 1
ATOM 1002 O O . VAL A 1 125 ? 0.257 2.108 0.391 1.00 97.94 125 VAL A O 1
ATOM 1005 N N . CYS A 1 126 ? 0.886 4.128 -0.331 1.00 98.12 126 CYS A N 1
ATOM 1006 C CA . CYS A 1 126 ? -0.475 4.671 -0.337 1.00 98.12 126 CYS A CA 1
ATOM 1007 C C . CYS A 1 126 ? -1.410 3.882 -1.261 1.00 98.12 126 CYS A C 1
ATOM 1009 O O . CYS A 1 126 ? -2.556 3.636 -0.909 1.00 98.12 126 CYS A O 1
ATOM 1011 N N . ALA A 1 127 ? -0.936 3.513 -2.452 1.00 97.75 127 ALA A N 1
ATOM 1012 C CA . ALA A 1 127 ? -1.751 2.793 -3.421 1.00 97.75 127 ALA A CA 1
ATOM 1013 C C . ALA A 1 127 ? -2.075 1.362 -2.970 1.00 97.75 127 ALA A C 1
ATOM 1015 O O . ALA A 1 127 ? -3.183 0.899 -3.220 1.00 97.75 127 ALA A O 1
ATOM 1016 N N . LEU A 1 128 ? -1.134 0.702 -2.285 1.00 98.00 128 LEU A N 1
ATOM 1017 C CA . LEU A 1 128 ? -1.318 -0.609 -1.668 1.00 98.00 128 LEU A CA 1
ATOM 1018 C C . LEU A 1 128 ? -2.343 -0.544 -0.532 1.00 98.00 128 LEU A C 1
ATOM 1020 O O . LEU A 1 128 ? -3.309 -1.295 -0.552 1.00 98.00 128 LEU A O 1
ATOM 1024 N N . LEU A 1 129 ? -2.169 0.380 0.422 1.00 98.06 129 LEU A N 1
ATOM 1025 C CA . LEU A 1 129 ? -3.102 0.536 1.544 1.00 98.06 129 LEU A CA 1
ATOM 1026 C C . LEU A 1 129 ? -4.513 0.900 1.072 1.00 98.06 129 LEU A C 1
ATOM 1028 O O . LEU A 1 129 ? -5.482 0.441 1.657 1.00 98.06 129 LEU A O 1
ATOM 1032 N N . ALA A 1 130 ? -4.638 1.669 -0.011 1.00 97.62 130 ALA A N 1
ATOM 1033 C CA . ALA A 1 130 ? -5.929 1.996 -0.615 1.00 97.62 130 ALA A CA 1
ATOM 1034 C C . ALA A 1 130 ? -6.686 0.786 -1.194 1.00 97.62 130 ALA A C 1
ATOM 1036 O O . ALA A 1 130 ? -7.841 0.946 -1.577 1.00 97.62 130 ALA A O 1
ATOM 1037 N N . GLN A 1 131 ? -6.053 -0.388 -1.301 1.00 97.31 131 GLN A N 1
ATOM 1038 C CA . GLN A 1 131 ? -6.738 -1.629 -1.672 1.00 97.31 131 GLN A CA 1
ATOM 1039 C C . GLN A 1 131 ? -7.317 -2.372 -0.458 1.00 97.31 131 GLN A C 1
ATOM 1041 O O . GLN A 1 131 ? -8.059 -3.334 -0.638 1.00 97.31 131 GLN A O 1
ATOM 1046 N N . PHE A 1 132 ? -6.978 -1.981 0.777 1.00 96.62 132 PHE A N 1
ATOM 1047 C CA . PHE A 1 132 ? -7.553 -2.617 1.961 1.00 96.62 132 PHE A CA 1
ATOM 1048 C C . PHE A 1 132 ? -9.042 -2.267 2.089 1.00 96.62 132 PHE A C 1
ATOM 1050 O O . PHE A 1 132 ? -9.424 -1.122 1.844 1.00 96.62 132 PHE A O 1
ATOM 1057 N N . PRO A 1 133 ? -9.890 -3.224 2.509 1.00 94.88 133 PRO A N 1
ATOM 1058 C CA . PRO A 1 133 ? -11.342 -3.042 2.527 1.00 94.88 133 PRO A CA 1
ATOM 1059 C C . PRO A 1 133 ? -11.806 -1.944 3.492 1.00 94.88 133 PRO A C 1
ATOM 1061 O O . PRO A 1 133 ? -12.873 -1.367 3.298 1.00 94.88 133 PRO A O 1
ATOM 1064 N N . ASP A 1 134 ? -11.013 -1.648 4.523 1.00 96.12 134 ASP A N 1
ATOM 1065 C CA . ASP A 1 134 ? -11.284 -0.622 5.528 1.00 96.12 134 ASP A CA 1
ATOM 1066 C C . ASP A 1 134 ? -10.558 0.706 5.258 1.00 96.12 134 ASP A C 1
ATOM 1068 O O . ASP A 1 134 ? -10.452 1.543 6.153 1.00 96.12 134 ASP A O 1
ATOM 1072 N N . VAL A 1 135 ? -10.077 0.932 4.030 1.00 97.81 135 VAL A N 1
ATOM 1073 C CA . VAL A 1 135 ? -9.381 2.163 3.634 1.00 97.81 135 VAL A CA 1
ATOM 1074 C C . VAL A 1 135 ? -10.058 2.810 2.432 1.00 97.81 135 VAL A C 1
ATOM 1076 O O . VAL A 1 135 ? -10.306 2.177 1.411 1.00 97.81 135 VAL A O 1
ATOM 1079 N N . VAL A 1 136 ? -10.300 4.117 2.527 1.00 97.69 136 VAL A N 1
ATOM 1080 C CA . VAL A 1 136 ? -10.846 4.929 1.436 1.00 97.69 136 VAL A CA 1
ATOM 1081 C C . VAL A 1 136 ? -9.878 6.039 1.040 1.00 97.69 136 VAL A C 1
ATOM 1083 O O . VAL A 1 136 ? -9.147 6.593 1.862 1.00 97.69 136 VAL A O 1
ATOM 1086 N N . VAL A 1 137 ? -9.874 6.385 -0.248 1.00 97.94 137 VAL A N 1
ATOM 1087 C CA . VAL A 1 137 ? -9.112 7.524 -0.773 1.00 97.94 137 VAL A CA 1
ATOM 1088 C C . VAL A 1 137 ? -10.001 8.760 -0.725 1.00 97.94 137 VAL A C 1
ATOM 1090 O O . VAL A 1 137 ? -10.948 8.870 -1.501 1.00 97.94 137 VAL A O 1
ATOM 1093 N N . VAL A 1 138 ? -9.686 9.706 0.158 1.00 97.44 138 VAL A N 1
ATOM 1094 C CA . VAL A 1 138 ? -10.462 10.953 0.304 1.00 97.44 138 VAL A CA 1
ATOM 1095 C C . VAL A 1 138 ? -9.944 12.077 -0.594 1.00 97.44 138 VAL A C 1
ATOM 1097 O O . VAL A 1 138 ? -10.676 13.007 -0.927 1.00 97.44 138 VAL A O 1
ATOM 1100 N N . GLN A 1 139 ? -8.682 11.990 -1.020 1.00 95.56 139 GLN A N 1
ATOM 1101 C CA . GLN A 1 139 ? -8.056 12.922 -1.956 1.00 95.56 139 GLN A CA 1
ATOM 1102 C C . GLN A 1 139 ? -6.987 12.198 -2.777 1.00 95.56 139 GLN A C 1
ATOM 1104 O O . GLN A 1 139 ? -6.258 11.363 -2.245 1.00 95.56 139 GLN A O 1
ATOM 1109 N N . ASP A 1 140 ? -6.858 12.526 -4.065 1.00 89.50 140 ASP A N 1
ATOM 1110 C CA . ASP A 1 140 ? -5.877 11.914 -4.967 1.00 89.50 140 ASP A CA 1
ATOM 1111 C C . ASP A 1 140 ? -4.592 12.752 -5.147 1.00 89.50 140 ASP A C 1
ATOM 1113 O O . ASP A 1 140 ? -3.538 12.187 -5.458 1.00 89.50 140 ASP A O 1
ATOM 1117 N N . ARG A 1 141 ? -4.630 14.081 -4.945 1.00 90.38 141 ARG A N 1
ATOM 1118 C CA . ARG A 1 141 ? -3.493 15.005 -5.150 1.00 90.38 141 ARG A CA 1
ATOM 1119 C C . ARG A 1 141 ? -3.419 16.144 -4.105 1.00 90.38 141 ARG A C 1
ATOM 1121 O O . ARG A 1 141 ? -4.136 17.131 -4.254 1.00 90.38 141 ARG A O 1
ATOM 1128 N N . PRO A 1 142 ? -2.484 16.081 -3.132 1.00 89.06 142 PRO A N 1
ATOM 1129 C CA . PRO A 1 142 ? -1.703 14.897 -2.758 1.00 89.06 142 PRO A CA 1
ATOM 1130 C C . PRO A 1 142 ? -2.627 13.777 -2.263 1.00 89.06 142 PRO A C 1
ATOM 1132 O O . PRO A 1 142 ? -3.736 14.043 -1.819 1.00 89.06 142 PRO A O 1
ATOM 1135 N N . ALA A 1 143 ? -2.185 12.521 -2.356 1.00 95.62 143 ALA A N 1
ATOM 1136 C CA . ALA A 1 143 ? -3.016 11.417 -1.896 1.00 95.62 143 ALA A CA 1
ATOM 1137 C C . ALA A 1 143 ? -3.235 11.482 -0.376 1.00 95.62 143 ALA A C 1
ATOM 1139 O O . ALA A 1 143 ? -2.270 11.657 0.375 1.00 95.62 143 ALA A O 1
ATOM 1140 N N . VAL A 1 144 ? -4.484 11.316 0.052 1.00 97.88 144 VAL A N 1
ATOM 1141 C CA . VAL A 1 144 ? -4.885 11.203 1.457 1.00 97.88 144 VAL A CA 1
ATOM 1142 C C . VAL A 1 144 ? -5.797 9.992 1.598 1.00 97.88 144 VAL A C 1
ATOM 1144 O O . VAL A 1 144 ? -6.747 9.826 0.828 1.00 97.88 144 VAL A O 1
ATOM 1147 N N . LEU A 1 145 ? -5.468 9.145 2.567 1.00 98.50 145 LEU A N 1
ATOM 1148 C CA . LEU A 1 145 ? -6.220 7.960 2.947 1.00 98.50 145 LEU A CA 1
ATOM 1149 C C . LEU A 1 145 ? -6.944 8.214 4.263 1.00 98.50 145 LEU A C 1
ATOM 1151 O O . LEU A 1 145 ? -6.415 8.904 5.136 1.00 98.50 145 LEU A O 1
ATOM 1155 N N . GLU A 1 146 ? -8.107 7.600 4.409 1.00 98.31 146 GLU A N 1
ATOM 1156 C CA . GLU A 1 146 ? -8.845 7.512 5.663 1.00 98.31 146 GLU A CA 1
ATOM 1157 C C . GLU A 1 146 ? -9.178 6.047 5.940 1.00 98.31 146 GLU A C 1
ATOM 1159 O O . GLU A 1 146 ? -9.518 5.297 5.021 1.00 98.31 146 GLU A O 1
ATOM 1164 N N . ARG A 1 147 ? -9.058 5.633 7.201 1.00 97.19 147 ARG A N 1
ATOM 1165 C CA . ARG A 1 147 ? -9.509 4.325 7.661 1.00 97.19 147 ARG A CA 1
ATOM 1166 C C . ARG A 1 147 ? -10.937 4.447 8.162 1.00 97.19 147 ARG A C 1
ATOM 1168 O O . ARG A 1 147 ? -11.219 5.245 9.052 1.00 97.19 147 ARG A O 1
ATOM 1175 N N . ILE A 1 148 ? -11.818 3.619 7.625 1.00 95.69 148 ILE A N 1
ATOM 1176 C CA . ILE A 1 148 ? -13.217 3.556 8.038 1.00 95.69 148 ILE A CA 1
ATOM 1177 C C . ILE A 1 148 ? -13.420 2.388 9.001 1.00 95.69 148 ILE A C 1
ATOM 1179 O O . ILE A 1 148 ? -12.767 1.353 8.894 1.00 95.69 148 ILE A O 1
ATOM 1183 N N . ALA A 1 149 ? -14.322 2.543 9.968 1.00 81.88 149 ALA A N 1
ATOM 1184 C CA . ALA A 1 149 ? -14.703 1.426 10.819 1.00 81.88 149 ALA A CA 1
ATOM 1185 C C . ALA A 1 149 ? -15.489 0.407 9.982 1.00 81.88 149 ALA A C 1
ATOM 1187 O O . ALA A 1 149 ? -16.579 0.716 9.495 1.00 81.88 149 ALA A O 1
ATOM 1188 N N . THR A 1 150 ? -14.960 -0.805 9.831 1.00 64.38 150 THR A N 1
ATOM 1189 C CA . THR A 1 150 ? -15.742 -1.928 9.308 1.00 64.38 150 THR A CA 1
ATOM 1190 C C . THR A 1 150 ? -16.812 -2.261 10.347 1.00 64.38 150 THR A C 1
ATOM 1192 O O . THR A 1 150 ? -16.479 -2.681 11.455 1.00 64.38 150 THR A O 1
ATOM 1195 N N . SER A 1 151 ? -18.074 -1.958 10.027 1.00 47.69 151 SER A N 1
ATOM 1196 C CA . SER A 1 151 ? -19.237 -2.261 10.878 1.00 47.69 151 SER A CA 1
ATOM 1197 C C . SER A 1 151 ? -19.577 -3.746 10.878 1.00 47.69 151 SER A C 1
ATOM 1199 O O . SER A 1 151 ? -19.340 -4.394 9.834 1.00 47.69 151 SER A O 1
#

Nearest PDB structures (foldseek):
  2qlz-assembly1_A  TM=7.441E-01  e=1.456E+00  unclassified
  6uej-assembly1_A  TM=5.681E-01  e=1.067E+00  Homo sapiens
  3lfk-assembly2_B  TM=6.017E-01  e=4.182E+00  Thermoplasma volcanium GSS1
  3lfk-assembly1_A  TM=6.343E-01  e=5.038E+00  Thermoplasma volcanium GSS1
  4m6y-a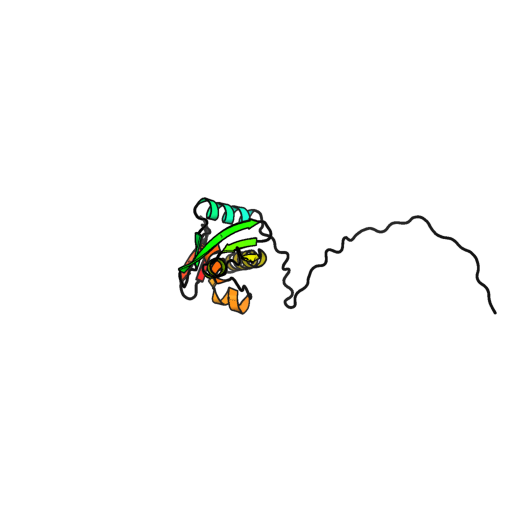ssembly1_A  TM=5.018E-01  e=2.113E+00  Streptomyces hygroscopicus

Organism: Mycolicibacterium fortuitum (NCBI:txid1766)

Solvent-accessible surface area (backbone atoms only — not comparable to full-atom values): 9026 Å² total; per-residue (Å²): 133,89,89,85,85,91,82,83,84,81,81,88,83,89,82,80,88,78,87,78,70,84,73,80,78,52,101,79,77,60,72,75,78,39,56,48,50,72,67,58,47,49,54,52,48,58,47,48,74,78,47,44,67,47,50,23,66,66,76,60,51,57,31,37,57,78,49,70,57,47,63,23,38,26,35,29,34,66,70,30,57,78,62,73,63,52,62,42,78,45,50,15,38,58,48,50,55,50,50,51,45,24,67,74,66,36,43,44,43,43,63,49,34,40,72,75,65,59,29,89,59,27,58,56,46,54,34,55,52,50,66,40,94,46,32,44,75,81,38,44,82,72,35,29,39,35,51,53,84,80,125

Mean predicted aligned error: 10.51 Å

Radius of gyration: 23.35 Å; Cα contacts (8 Å, |Δi|>4): 208; chains: 1; bounding box: 83×42×62 Å

pLDDT: mean 82.54, std 24.27, range [26.25, 98.5]

Foldseek 3Di:
DDDDDDDDDDDDDDDDDDPPPPQPDDDPRDRLPQWDDPVNVVQLVVVVVVPQWWAFLQPGWIKGFPDAGRQATFIDTPVCVVVVVGTDGQGPCLLVVQVVVCVVVQKDWLCCSCPVVVRVVSRVSLRSVCSGPQKHFPDRVRTMIGGHDPD

Sequence (151 aa):
MASAILSGWPEDSQCHSDRKVWAVTHRDGRNYKAELDDDLLERITEIVKDCDVIETLSNKRTNWIASFDRAGVWVETERSRARAAGPQLVPAWMIVVAWERLCENGTLSHIELLHDMKVMRSAFVCALLAQFPDVVVVQDRPAVLERIATS